Protein AF-A0A7Y2GF32-F1 (afdb_monomer)

Secondary structure (DSSP, 8-state):
-HHHHHHHHHHHHHHHHHHHHHHHHHHHHT-HHHHHHHHHHHHHHHHHHHHHHS----GGGGGGS-GGGGGHHHHHHHHHHHHHHHHHHH-

Radius of gyration: 15.84 Å; Cα contacts (8 Å, |Δi|>4): 44; chains: 1; bounding box: 34×33×43 Å

Solvent-accessible surface area (backbone atoms only — not comparable to full-atom values): 5166 Å² total; per-residue (Å²): 112,69,67,59,54,52,52,52,50,52,54,58,58,42,53,64,50,52,41,53,53,40,18,51,46,7,62,74,72,72,34,31,66,60,32,44,52,51,52,51,50,54,51,49,52,50,52,52,53,50,50,65,72,78,48,94,72,76,70,72,57,64,80,75,48,68,72,74,66,70,50,54,60,54,57,54,49,51,52,50,40,49,41,20,57,46,52,77,77,67,117

pLDDT: mean 92.84, std 5.69, range [55.38, 98.12]

Structure (mmCIF, N/CA/C/O backbone):
data_AF-A0A7Y2GF32-F1
#
_entry.id   AF-A0A7Y2GF32-F1
#
loop_
_atom_site.group_PDB
_atom_site.id
_atom_site.type_symbol
_atom_site.label_atom_id
_atom_site.label_alt_id
_atom_site.label_comp_id
_atom_site.label_asym_id
_atom_site.label_entity_id
_atom_site.label_seq_id
_atom_site.pdbx_PDB_ins_code
_atom_site.Cartn_x
_atom_site.Cartn_y
_atom_site.Cartn_z
_atom_site.occupancy
_atom_site.B_iso_or_equiv
_atom_site.auth_seq_id
_atom_site.auth_comp_id
_atom_site.auth_asym_id
_atom_site.auth_atom_id
_atom_site.pdbx_PDB_model_num
ATOM 1 N N . MET A 1 1 ? 19.165 13.184 -12.315 1.00 73.88 1 MET A N 1
ATOM 2 C CA . MET A 1 1 ? 19.531 12.899 -10.907 1.00 73.88 1 MET A CA 1
ATOM 3 C C . MET A 1 1 ? 18.646 13.631 -9.904 1.00 73.88 1 MET A C 1
ATOM 5 O O . MET A 1 1 ? 18.040 12.953 -9.088 1.00 73.88 1 MET A O 1
ATOM 9 N N . ALA A 1 2 ? 18.485 14.959 -9.989 1.00 90.75 2 ALA A N 1
ATOM 10 C CA . ALA A 1 2 ? 17.619 15.716 -9.068 1.00 90.75 2 ALA A CA 1
ATOM 11 C C . ALA A 1 2 ? 16.167 15.190 -8.992 1.00 90.75 2 ALA A C 1
ATOM 13 O O . ALA A 1 2 ? 15.613 15.075 -7.907 1.00 90.75 2 ALA A O 1
ATOM 14 N N . GLN A 1 3 ? 15.584 14.773 -10.122 1.00 93.06 3 GLN A N 1
ATOM 15 C CA . GLN A 1 3 ? 14.235 14.191 -10.168 1.00 93.06 3 GLN A CA 1
ATOM 16 C C . GLN A 1 3 ? 14.071 12.949 -9.272 1.00 93.06 3 GLN A C 1
ATOM 18 O O . GLN A 1 3 ? 13.072 12.836 -8.570 1.00 93.06 3 GLN A O 1
ATOM 23 N N . TYR A 1 4 ? 15.051 12.037 -9.244 1.00 93.50 4 TYR A N 1
ATOM 24 C CA . TYR A 1 4 ? 14.989 10.845 -8.389 1.00 93.50 4 TYR A CA 1
ATOM 25 C C . TYR A 1 4 ? 15.051 11.205 -6.904 1.00 93.50 4 TYR A C 1
ATOM 27 O O . TYR A 1 4 ? 14.332 10.615 -6.102 1.00 93.50 4 TYR A O 1
ATOM 35 N N . ALA A 1 5 ? 15.860 12.206 -6.546 1.00 93.94 5 ALA A N 1
ATOM 36 C CA . ALA A 1 5 ? 15.936 12.705 -5.178 1.00 93.94 5 ALA A CA 1
ATOM 37 C C . ALA A 1 5 ? 14.605 13.329 -4.729 1.00 93.94 5 ALA A C 1
ATOM 39 O O . ALA A 1 5 ? 14.146 13.047 -3.627 1.00 93.94 5 ALA A O 1
ATOM 40 N N . VAL A 1 6 ? 13.948 14.107 -5.597 1.00 96.44 6 VAL A N 1
ATOM 41 C CA . VAL A 1 6 ? 12.621 14.680 -5.313 1.00 96.44 6 VAL A CA 1
ATOM 42 C C . VAL A 1 6 ? 11.574 13.582 -5.119 1.00 96.44 6 VAL A C 1
ATOM 44 O O . VAL A 1 6 ? 10.814 13.637 -4.157 1.00 96.44 6 VAL A O 1
ATOM 47 N N . ILE A 1 7 ? 11.558 12.554 -5.975 1.00 94.56 7 ILE A N 1
ATOM 48 C CA . ILE A 1 7 ? 10.630 11.420 -5.831 1.00 94.56 7 ILE A CA 1
ATOM 49 C C . ILE A 1 7 ? 10.848 10.707 -4.492 1.00 94.56 7 ILE A C 1
ATOM 51 O O . ILE A 1 7 ? 9.884 10.436 -3.781 1.00 94.56 7 ILE A O 1
ATOM 55 N N . MET A 1 8 ? 12.101 10.437 -4.123 1.00 95.00 8 MET A N 1
ATOM 56 C CA . MET A 1 8 ? 12.422 9.769 -2.859 1.00 95.00 8 MET A CA 1
ATOM 57 C C . MET A 1 8 ? 12.099 10.634 -1.635 1.00 95.00 8 MET A C 1
ATOM 59 O O . MET A 1 8 ? 11.626 10.108 -0.629 1.00 95.00 8 MET A O 1
ATOM 63 N N . LEU A 1 9 ? 12.286 11.955 -1.721 1.00 95.06 9 LEU A N 1
ATOM 64 C CA . LEU A 1 9 ? 11.878 12.889 -0.671 1.00 95.06 9 LEU A CA 1
ATOM 65 C C . LEU A 1 9 ? 10.357 12.856 -0.467 1.00 95.06 9 LEU A C 1
ATOM 67 O O . LEU A 1 9 ? 9.890 12.710 0.662 1.00 95.06 9 LEU A O 1
ATOM 71 N N . LEU A 1 10 ? 9.588 12.942 -1.556 1.00 94.81 10 LEU A N 1
ATOM 72 C CA . LEU A 1 10 ? 8.126 12.867 -1.513 1.00 94.81 10 LEU A CA 1
ATOM 73 C C . LEU A 1 10 ? 7.644 11.513 -0.985 1.00 94.81 10 LEU A C 1
ATOM 75 O O . LEU A 1 10 ? 6.723 11.472 -0.172 1.00 94.81 10 LEU A O 1
ATOM 79 N N . ALA A 1 11 ? 8.291 10.417 -1.387 1.00 93.50 11 ALA A N 1
ATOM 80 C CA . ALA A 1 11 ? 8.006 9.090 -0.851 1.00 93.50 11 ALA A CA 1
ATOM 81 C C . ALA A 1 11 ? 8.237 9.038 0.668 1.00 93.50 11 ALA A C 1
ATOM 83 O O . ALA A 1 11 ? 7.383 8.530 1.392 1.00 93.50 11 ALA A O 1
ATOM 84 N N . GLY A 1 12 ? 9.336 9.622 1.159 1.00 92.81 12 GLY A N 1
ATOM 85 C CA . GLY A 1 12 ? 9.629 9.719 2.591 1.00 92.81 12 GLY A CA 1
ATOM 86 C C . GLY A 1 12 ? 8.575 10.511 3.371 1.00 92.81 12 GLY A C 1
ATOM 87 O O . GLY A 1 12 ? 8.103 10.040 4.403 1.00 92.81 12 GLY A O 1
ATOM 88 N N . VAL A 1 13 ? 8.146 11.671 2.858 1.00 94.94 13 VAL A N 1
ATOM 89 C CA . VAL A 1 13 ? 7.068 12.491 3.457 1.00 94.94 13 VAL A CA 1
ATOM 90 C C . VAL A 1 13 ? 5.703 11.793 3.382 1.00 94.94 13 VAL A C 1
ATOM 92 O O . VAL A 1 13 ? 4.857 11.978 4.257 1.00 94.94 13 VAL A O 1
ATOM 95 N N . GLY A 1 14 ? 5.488 10.946 2.375 1.00 92.38 14 GLY A N 1
ATOM 96 C CA . GLY A 1 14 ? 4.265 10.161 2.229 1.00 92.38 14 GLY A CA 1
ATOM 97 C C . GLY A 1 14 ? 4.023 9.180 3.380 1.00 92.38 14 GLY A C 1
ATOM 98 O O . GLY A 1 14 ? 2.870 8.957 3.738 1.00 92.38 14 GLY A O 1
ATOM 99 N N . ILE A 1 15 ? 5.078 8.640 4.001 1.00 92.62 15 ILE A N 1
ATOM 100 C CA . ILE A 1 15 ? 4.983 7.650 5.091 1.00 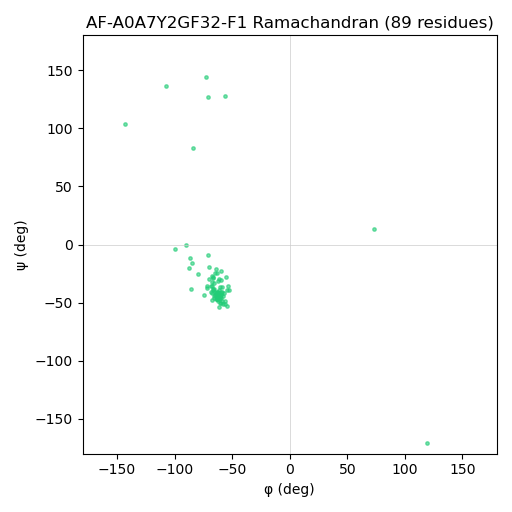92.62 15 ILE A CA 1
ATOM 101 C C . ILE A 1 15 ? 4.251 8.188 6.340 1.00 92.62 15 ILE A C 1
ATOM 103 O O . ILE A 1 15 ? 3.288 7.562 6.779 1.00 92.62 15 ILE A O 1
ATOM 107 N N . PRO A 1 16 ? 4.624 9.331 6.941 1.00 91.31 16 PRO A N 1
ATOM 108 C CA . PRO A 1 16 ? 3.861 9.878 8.064 1.00 91.31 16 PRO A CA 1
ATOM 109 C C . PRO A 1 16 ? 2.462 10.357 7.650 1.00 91.31 16 PRO A C 1
ATOM 111 O O . PRO A 1 16 ? 1.521 10.242 8.435 1.00 91.31 16 PRO A O 1
ATOM 114 N N . LEU A 1 17 ? 2.295 10.849 6.417 1.00 94.12 17 LEU A N 1
ATOM 115 C CA . LEU A 1 17 ? 0.995 11.318 5.938 1.00 94.12 17 LEU A CA 1
ATOM 116 C C . LEU A 1 17 ? -0.003 10.161 5.787 1.00 94.12 17 LEU A C 1
ATOM 118 O O . LEU A 1 17 ? -1.117 10.244 6.306 1.00 94.12 17 LEU A O 1
ATOM 122 N N . LEU A 1 18 ? 0.406 9.056 5.151 1.00 94.19 18 LEU A N 1
ATOM 123 C CA . LEU A 1 18 ? -0.436 7.865 5.005 1.00 94.19 18 LEU A CA 1
ATOM 124 C C . LEU A 1 18 ? -0.792 7.274 6.374 1.00 94.19 18 LEU A C 1
ATOM 126 O O . LEU A 1 18 ? -1.934 6.875 6.590 1.00 94.19 18 LEU A O 1
ATOM 130 N N . ALA A 1 19 ? 0.158 7.271 7.312 1.00 92.56 19 AL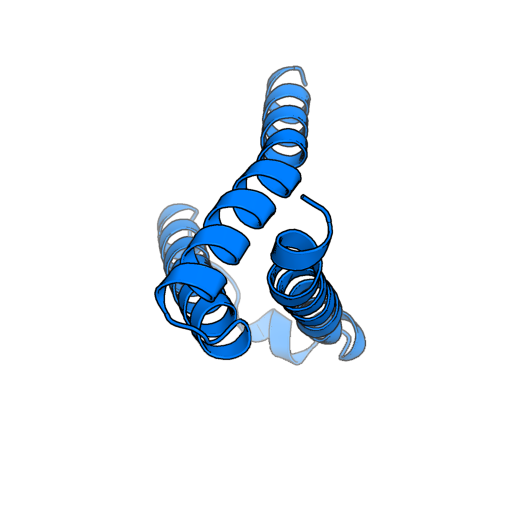A A 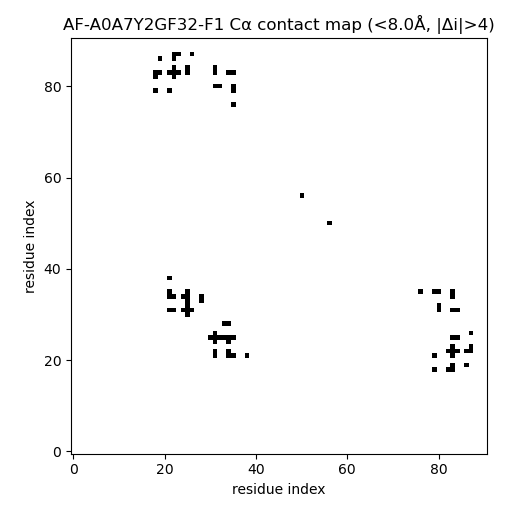N 1
ATOM 131 C CA . ALA A 1 19 ? -0.053 6.825 8.681 1.00 92.56 19 ALA A CA 1
ATOM 132 C C . ALA A 1 19 ? -1.132 7.655 9.390 1.00 92.56 19 ALA A C 1
ATOM 134 O O . ALA A 1 19 ? -2.080 7.088 9.935 1.00 92.56 19 ALA A O 1
ATOM 135 N N . ALA A 1 20 ? -1.026 8.987 9.342 1.00 93.62 20 ALA A N 1
ATOM 136 C CA . ALA A 1 20 ? -1.995 9.890 9.955 1.00 93.62 20 ALA A CA 1
ATOM 137 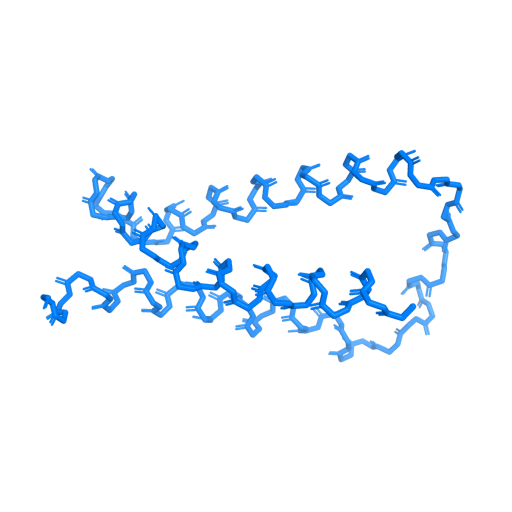C C . ALA A 1 20 ? -3.394 9.744 9.333 1.00 93.62 20 ALA A C 1
ATOM 139 O O . ALA A 1 20 ? -4.388 9.634 10.057 1.00 93.62 20 ALA A O 1
ATOM 140 N N . MET A 1 21 ? -3.475 9.682 7.999 1.00 95.19 21 MET A N 1
ATOM 141 C CA . MET A 1 21 ? -4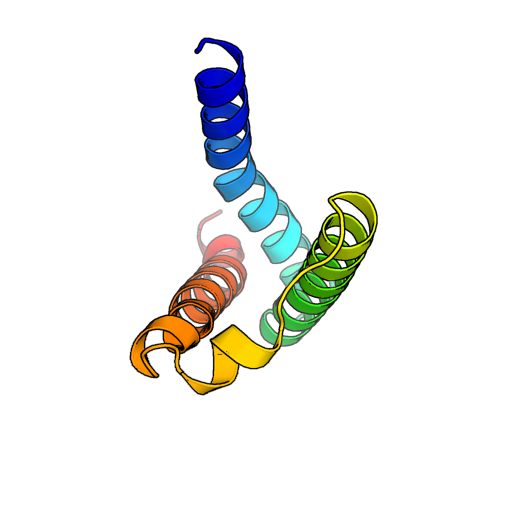.737 9.506 7.276 1.00 95.19 21 MET A CA 1
ATOM 142 C C . MET A 1 21 ? -5.399 8.163 7.604 1.00 95.19 21 MET A C 1
ATOM 144 O O . MET A 1 21 ? -6.592 8.125 7.912 1.00 95.19 21 MET A O 1
ATOM 148 N N . ASN A 1 22 ? -4.638 7.064 7.585 1.00 95.56 22 ASN A N 1
ATOM 149 C CA . ASN A 1 22 ? -5.202 5.741 7.832 1.00 95.56 22 ASN A CA 1
ATOM 150 C C . ASN A 1 22 ? -5.589 5.543 9.300 1.00 95.56 22 ASN A C 1
ATOM 152 O O . ASN A 1 22 ? -6.638 4.966 9.572 1.00 95.56 22 ASN A O 1
ATOM 156 N N . ALA A 1 23 ? -4.804 6.067 10.246 1.00 94.19 23 ALA A N 1
ATOM 157 C CA . ALA A 1 23 ? -5.165 6.083 11.663 1.00 94.19 23 ALA A CA 1
ATOM 158 C C . ALA A 1 23 ? -6.449 6.884 11.914 1.00 94.19 23 ALA A C 1
ATOM 160 O O . ALA A 1 23 ? -7.328 6.428 12.646 1.00 94.19 23 ALA A O 1
ATOM 161 N N . ALA A 1 24 ? -6.604 8.051 11.278 1.00 94.94 24 ALA A N 1
ATOM 162 C CA . ALA A 1 24 ? -7.838 8.827 11.357 1.00 94.94 24 ALA A CA 1
ATOM 163 C C . ALA A 1 24 ? -9.042 8.048 10.803 1.00 94.94 24 ALA A C 1
ATOM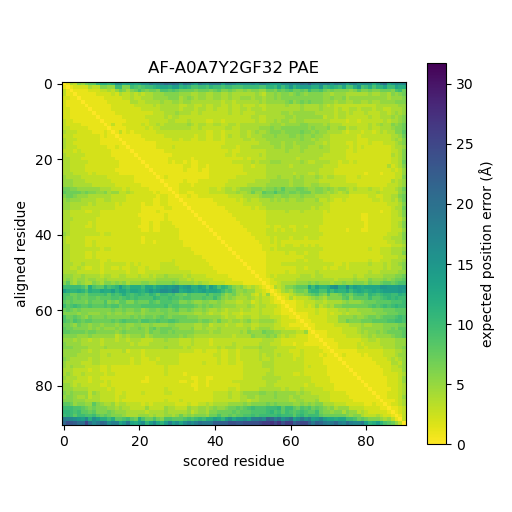 165 O O . ALA A 1 24 ? -10.080 7.997 11.465 1.00 94.94 24 ALA A O 1
ATOM 166 N N . LEU A 1 25 ? -8.888 7.378 9.656 1.00 94.81 25 LEU A N 1
ATOM 167 C CA . LEU A 1 25 ? -9.923 6.508 9.091 1.00 94.81 25 LEU A CA 1
ATOM 168 C C . LEU A 1 25 ? -10.249 5.325 10.017 1.00 94.81 25 LEU A C 1
ATOM 170 O O . LEU A 1 25 ? -11.418 5.038 10.262 1.00 94.81 25 LEU A O 1
ATOM 174 N N . GLY A 1 26 ? -9.228 4.678 10.582 1.00 95.12 26 GLY A N 1
ATOM 175 C CA . GLY A 1 26 ? -9.374 3.587 11.545 1.00 95.12 26 GLY A CA 1
ATOM 176 C C . GLY A 1 26 ? -10.144 4.007 12.793 1.00 95.12 26 GLY A C 1
ATOM 177 O O . GLY A 1 26 ? -11.017 3.264 13.238 1.00 95.12 26 GLY A O 1
ATOM 178 N N . ARG A 1 27 ? -9.894 5.218 13.311 1.00 93.75 27 ARG A N 1
ATOM 179 C CA . ARG A 1 27 ? -10.686 5.805 14.406 1.00 93.75 27 ARG A CA 1
ATOM 180 C C . ARG A 1 27 ? -12.121 6.093 13.989 1.00 93.75 27 ARG A C 1
ATOM 182 O O . ARG A 1 27 ? -13.032 5.782 14.743 1.00 93.75 27 ARG A O 1
ATOM 189 N N . HIS A 1 28 ? -12.318 6.673 12.807 1.00 95.06 28 HIS A N 1
ATOM 190 C CA . HIS A 1 28 ? -13.644 7.043 12.318 1.00 95.06 28 HIS A CA 1
ATOM 191 C C . HIS A 1 28 ? -14.554 5.823 12.1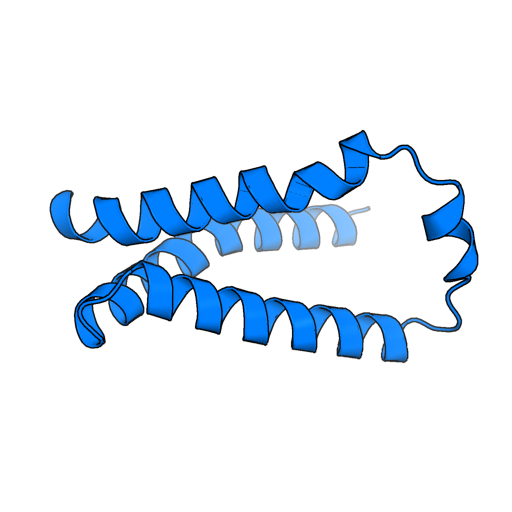18 1.00 95.06 28 HIS A C 1
ATOM 193 O O . HIS A 1 28 ? -15.725 5.861 12.480 1.00 95.06 28 HIS A O 1
ATOM 199 N N . VAL A 1 29 ? -14.005 4.731 11.583 1.00 94.50 29 VAL A N 1
ATOM 200 C CA . VAL A 1 29 ? -14.733 3.473 11.340 1.00 94.50 29 VAL A CA 1
ATOM 201 C C . VAL A 1 29 ? -14.764 2.573 12.588 1.00 94.50 29 VAL A C 1
ATOM 203 O O . VAL A 1 29 ? -15.547 1.630 12.654 1.00 94.50 29 VAL A O 1
ATOM 206 N N . GLY A 1 30 ? -13.911 2.833 13.584 1.00 94.00 30 GLY A N 1
ATOM 207 C CA . GLY A 1 30 ? -13.759 1.994 14.778 1.00 94.00 30 GLY A CA 1
ATOM 208 C C . GLY A 1 30 ? -13.041 0.662 14.524 1.00 94.00 30 GLY A C 1
ATOM 209 O O . GLY A 1 30 ? -13.078 -0.228 15.369 1.00 94.00 30 GLY A O 1
ATOM 210 N N . SER A 1 31 ? -12.391 0.498 13.366 1.00 94.38 31 SER A N 1
ATOM 211 C CA . SER A 1 31 ? -11.688 -0.733 12.988 1.00 94.38 31 SER A CA 1
ATOM 212 C C . SER A 1 31 ? -10.402 -0.433 12.207 1.00 94.38 31 SER A C 1
ATOM 214 O O . SER A 1 31 ? -10.448 -0.146 11.005 1.00 94.38 31 SER A O 1
ATOM 216 N N . PRO A 1 32 ? -9.226 -0.546 12.855 1.00 92.19 32 PRO A N 1
ATOM 217 C CA . PRO A 1 32 ? -7.926 -0.380 12.202 1.00 92.19 32 PRO A CA 1
ATOM 218 C C . PRO A 1 32 ? -7.691 -1.365 11.053 1.00 92.19 32 PRO A C 1
ATOM 220 O O . PRO A 1 32 ? -7.123 -0.999 10.025 1.00 92.19 32 PRO A O 1
ATOM 223 N N . ALA A 1 33 ? -8.165 -2.606 11.202 1.00 95.19 33 ALA A N 1
ATOM 224 C CA . ALA A 1 33 ? -8.034 -3.633 10.174 1.00 95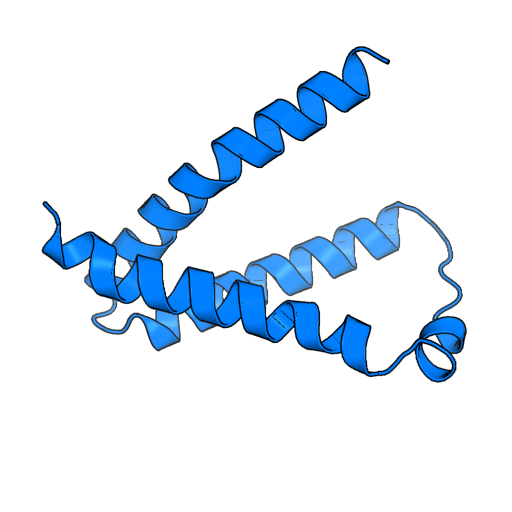.19 33 ALA A CA 1
ATOM 225 C C . ALA A 1 33 ? -8.865 -3.303 8.924 1.00 95.19 33 ALA A C 1
ATOM 227 O O . ALA A 1 33 ? -8.367 -3.444 7.807 1.00 95.19 33 ALA A O 1
ATOM 228 N N . ALA A 1 34 ? -10.096 -2.805 9.100 1.00 96.19 34 ALA A N 1
ATOM 229 C CA . ALA A 1 34 ? -10.932 -2.382 7.978 1.00 96.19 34 ALA A CA 1
ATOM 230 C C . ALA A 1 34 ? -10.320 -1.180 7.239 1.00 96.19 34 ALA A C 1
ATOM 232 O O . ALA A 1 34 ? -10.253 -1.189 6.011 1.00 96.19 34 ALA A O 1
ATOM 233 N N . ALA A 1 35 ? -9.803 -0.186 7.969 1.00 96.38 35 ALA A N 1
ATOM 234 C CA . ALA A 1 35 ? -9.112 0.955 7.366 1.00 96.38 35 ALA A CA 1
ATOM 235 C C . ALA A 1 35 ? -7.872 0.521 6.565 1.00 96.38 35 ALA A C 1
ATOM 237 O O . ALA A 1 35 ? -7.715 0.913 5.411 1.00 96.38 35 ALA A O 1
ATOM 238 N N . ALA A 1 36 ? -7.035 -0.359 7.128 1.00 96.06 36 ALA A N 1
ATOM 239 C CA . ALA A 1 36 ? -5.887 -0.920 6.417 1.00 96.06 36 ALA A CA 1
ATOM 240 C C . ALA A 1 36 ? -6.294 -1.682 5.141 1.00 96.06 36 ALA A C 1
ATOM 242 O O . ALA A 1 36 ? -5.647 -1.520 4.108 1.00 96.06 36 ALA A O 1
ATOM 243 N N . ALA A 1 37 ? -7.379 -2.464 5.170 1.00 96.94 37 ALA A N 1
ATOM 244 C CA . ALA A 1 37 ? -7.881 -3.161 3.984 1.00 96.94 37 ALA A CA 1
ATOM 245 C C . ALA A 1 37 ? -8.309 -2.188 2.868 1.00 96.94 37 ALA A C 1
ATOM 247 O O . ALA A 1 37 ? -7.985 -2.408 1.697 1.00 96.94 37 ALA A O 1
ATOM 248 N N . VAL A 1 38 ? -8.981 -1.086 3.220 1.00 97.25 38 VAL A N 1
ATOM 249 C CA . VAL A 1 38 ? -9.334 -0.019 2.267 1.00 97.25 38 VAL A CA 1
ATOM 250 C C . VAL A 1 38 ? -8.075 0.639 1.700 1.00 97.25 38 VAL A C 1
ATOM 252 O O . VAL A 1 38 ? -7.962 0.771 0.481 1.00 97.25 38 VAL A O 1
ATOM 255 N N . LEU A 1 39 ? -7.099 0.979 2.548 1.00 96.19 39 LEU A N 1
ATOM 256 C CA . LEU A 1 39 ? -5.816 1.534 2.109 1.00 96.19 39 LEU A CA 1
ATOM 257 C C . LEU A 1 39 ? -5.119 0.613 1.104 1.00 96.19 39 LEU A C 1
ATOM 259 O O . LEU A 1 39 ? -4.707 1.076 0.039 1.00 96.19 39 LEU A O 1
ATOM 263 N N . PHE A 1 40 ? -5.023 -0.686 1.397 1.00 96.62 40 PHE A N 1
ATOM 264 C CA . PHE A 1 40 ? -4.401 -1.648 0.483 1.00 96.62 40 PHE A CA 1
ATOM 265 C C . PHE A 1 40 ? -5.176 -1.818 -0.819 1.00 96.62 40 PHE A C 1
ATOM 267 O O . PHE A 1 40 ? -4.561 -1.993 -1.868 1.00 96.62 40 PHE A O 1
ATOM 274 N N . SER A 1 41 ? -6.502 -1.706 -0.779 1.00 97.81 41 SER A N 1
ATOM 275 C CA . SER A 1 41 ? -7.334 -1.752 -1.982 1.00 97.81 41 SER A CA 1
ATOM 276 C C . SER A 1 41 ? -7.060 -0.550 -2.892 1.00 97.81 41 SER A C 1
ATOM 278 O O . SER A 1 41 ? -6.824 -0.721 -4.088 1.00 97.81 41 SER A O 1
ATOM 280 N N . VAL A 1 42 ? -7.001 0.662 -2.328 1.00 97.62 42 VAL A N 1
ATOM 281 C CA . VAL A 1 42 ? -6.658 1.887 -3.073 1.00 97.62 42 VAL A CA 1
ATOM 282 C C . VAL A 1 42 ? -5.226 1.820 -3.614 1.00 97.62 42 VAL A C 1
ATOM 284 O O . VAL A 1 42 ? -4.990 2.157 -4.778 1.00 97.62 42 VAL A O 1
ATOM 287 N N . ALA A 1 43 ? -4.275 1.340 -2.810 1.00 96.50 43 ALA A N 1
ATOM 288 C CA . ALA A 1 43 ? -2.890 1.152 -3.233 1.00 96.50 43 ALA A CA 1
ATOM 289 C C . ALA A 1 43 ? -2.785 0.154 -4.398 1.00 96.50 43 ALA A C 1
ATOM 291 O O . ALA A 1 43 ? -2.119 0.444 -5.390 1.00 96.50 43 ALA A O 1
ATOM 292 N N . LEU A 1 44 ? -3.492 -0.979 -4.321 1.00 97.25 44 LEU A N 1
ATOM 293 C CA . LEU A 1 44 ? -3.516 -1.992 -5.375 1.00 97.25 44 LEU A CA 1
ATOM 294 C C . LEU A 1 44 ? -4.056 -1.420 -6.689 1.00 97.25 44 LEU A C 1
ATOM 296 O O . LEU A 1 44 ? -3.403 -1.561 -7.722 1.00 97.25 44 LEU A O 1
ATOM 300 N N . VAL A 1 45 ? -5.209 -0.742 -6.652 1.00 98.12 45 VAL A N 1
ATOM 301 C CA . VAL A 1 45 ? -5.793 -0.092 -7.838 1.00 98.12 45 VAL A CA 1
ATOM 302 C C . VAL A 1 45 ? -4.813 0.919 -8.432 1.00 98.12 45 VAL A C 1
ATOM 304 O O . VAL A 1 45 ? -4.592 0.921 -9.641 1.00 98.12 45 VAL A O 1
ATOM 307 N N . THR A 1 46 ? -4.165 1.726 -7.593 1.00 97.38 46 THR A N 1
ATOM 308 C CA . THR A 1 46 ? -3.169 2.709 -8.039 1.00 97.38 46 THR A CA 1
ATOM 309 C C . THR A 1 46 ? -1.971 2.037 -8.717 1.00 97.38 46 THR A C 1
ATOM 311 O O . THR A 1 46 ? -1.585 2.441 -9.813 1.00 97.38 46 THR A O 1
ATOM 314 N N . CYS A 1 47 ? -1.410 0.976 -8.125 1.00 96.12 47 CYS A N 1
ATOM 315 C CA . CYS A 1 47 ? -0.315 0.199 -8.716 1.00 96.12 47 CYS A CA 1
ATOM 316 C C . CYS A 1 47 ? -0.701 -0.426 -10.064 1.00 96.12 47 CYS A C 1
ATOM 318 O O . CYS A 1 47 ? 0.095 -0.383 -11.002 1.00 96.12 47 CYS A O 1
ATOM 320 N N . LEU A 1 48 ? -1.911 -0.983 -10.175 1.00 95.62 48 LEU A N 1
ATOM 321 C CA . LEU A 1 48 ? -2.417 -1.552 -11.424 1.00 95.62 48 LEU A CA 1
ATOM 322 C C . LEU A 1 48 ? -2.572 -0.476 -12.503 1.00 95.62 48 LEU A C 1
ATOM 324 O O . LEU A 1 48 ? -2.086 -0.666 -13.614 1.00 95.62 48 LEU A O 1
ATOM 328 N N . LEU A 1 49 ? -3.175 0.671 -12.175 1.00 96.94 49 LEU A N 1
ATOM 329 C CA . LEU A 1 49 ? -3.315 1.791 -13.108 1.00 96.94 49 LEU A CA 1
ATOM 330 C C . LEU A 1 49 ? -1.954 2.289 -13.599 1.00 96.94 49 LEU A C 1
ATOM 332 O O . LEU A 1 49 ? -1.749 2.415 -14.802 1.00 96.94 49 LEU A O 1
ATOM 336 N N . VAL A 1 50 ? -1.000 2.518 -12.693 1.00 95.62 50 VAL A N 1
ATOM 337 C CA . VAL A 1 50 ? 0.353 2.948 -13.077 1.00 95.62 50 VAL A CA 1
ATOM 338 C C . VAL A 1 50 ? 1.034 1.892 -13.949 1.00 95.62 50 VAL A C 1
ATOM 340 O O . VAL A 1 50 ? 1.607 2.252 -14.972 1.00 95.62 50 VAL A O 1
ATOM 343 N N . SER A 1 51 ? 0.919 0.602 -13.613 1.00 94.06 51 SER A N 1
ATOM 344 C CA . SER A 1 51 ? 1.465 -0.492 -14.428 1.00 94.06 51 SER A CA 1
ATOM 345 C C . SER A 1 51 ? 0.858 -0.536 -15.835 1.00 94.06 51 SER A C 1
ATOM 347 O O . SER A 1 51 ? 1.569 -0.806 -16.798 1.00 94.06 51 SER A O 1
ATOM 349 N N . LEU A 1 52 ? -0.429 -0.224 -15.991 1.00 93.62 52 LEU A N 1
ATOM 350 C CA . LEU A 1 52 ? -1.050 -0.126 -17.314 1.00 93.62 52 LEU A CA 1
ATOM 351 C C . LEU A 1 52 ? -0.520 1.076 -18.113 1.00 93.62 52 LEU A C 1
ATOM 353 O O . LEU A 1 52 ? -0.355 0.978 -19.327 1.00 93.62 52 LEU A O 1
ATOM 357 N N . LEU A 1 53 ? -0.229 2.194 -17.443 1.00 96.00 53 LEU A N 1
ATOM 358 C CA . LEU A 1 53 ? 0.230 3.432 -18.080 1.00 96.00 53 LEU A CA 1
ATOM 359 C C . LEU A 1 53 ? 1.725 3.427 -18.439 1.00 96.00 53 LEU A C 1
ATOM 361 O O . LEU A 1 53 ? 2.125 4.145 -19.354 1.00 96.00 53 LEU A O 1
ATOM 365 N N . THR A 1 54 ? 2.561 2.646 -17.749 1.00 93.12 54 THR A N 1
ATOM 366 C CA . THR A 1 54 ? 4.023 2.638 -17.958 1.00 93.12 54 THR A CA 1
ATOM 367 C C . THR A 1 54 ? 4.516 1.627 -19.000 1.00 93.12 54 THR A C 1
ATOM 369 O O . THR A 1 54 ? 5.713 1.598 -19.286 1.00 93.12 54 THR A O 1
ATOM 372 N N . GLY A 1 55 ? 3.622 0.841 -19.615 1.00 85.12 55 GLY A N 1
ATOM 373 C CA . GLY A 1 55 ? 3.921 0.012 -20.790 1.00 85.12 55 GLY A CA 1
ATOM 374 C C . GLY A 1 55 ? 3.729 -1.499 -20.593 1.00 85.12 55 GLY A C 1
ATOM 375 O O . GLY A 1 55 ? 3.169 -1.944 -19.591 1.00 85.12 55 GLY A O 1
ATOM 376 N N . PRO A 1 56 ? 4.154 -2.330 -21.563 1.00 85.50 56 PRO A N 1
ATOM 377 C CA . PRO A 1 56 ? 3.984 -3.778 -21.490 1.00 85.50 56 PRO A CA 1
ATOM 378 C C . PRO A 1 56 ? 4.912 -4.399 -20.436 1.00 85.50 56 PRO A C 1
ATOM 380 O O . PRO A 1 56 ? 6.130 -4.229 -20.471 1.00 85.50 56 PRO A O 1
ATOM 383 N N . HIS A 1 57 ? 4.332 -5.172 -19.519 1.00 88.62 57 HIS A N 1
ATOM 384 C CA . HIS A 1 57 ? 5.052 -5.881 -18.461 1.00 88.62 57 HIS A CA 1
ATOM 385 C C . HIS A 1 57 ? 5.089 -7.387 -18.758 1.00 88.62 57 HIS A C 1
ATOM 387 O O . HIS A 1 57 ? 4.077 -7.985 -19.123 1.00 88.62 57 HIS A O 1
ATOM 393 N N . ASN A 1 58 ? 6.245 -8.033 -18.571 1.00 90.12 58 ASN A N 1
ATOM 394 C CA . ASN A 1 58 ? 6.352 -9.490 -18.689 1.00 90.12 58 ASN A CA 1
ATOM 395 C C . ASN A 1 58 ? 5.951 -10.172 -17.370 1.00 90.12 58 ASN A C 1
ATOM 397 O O . ASN A 1 58 ? 6.805 -10.538 -16.557 1.00 90.12 58 ASN A O 1
ATOM 401 N N . TRP A 1 59 ? 4.645 -10.354 -17.180 1.00 89.94 59 TRP A N 1
ATOM 402 C CA . TRP A 1 59 ? 4.062 -10.966 -15.982 1.00 89.94 59 TRP A CA 1
ATOM 403 C C . TRP A 1 59 ? 4.537 -12.405 -15.719 1.00 89.94 59 TRP A C 1
ATOM 405 O O . TRP A 1 59 ? 4.551 -12.845 -14.572 1.00 89.94 59 TRP A O 1
ATOM 415 N N . ALA A 1 60 ? 5.006 -13.132 -16.739 1.00 92.50 60 ALA A N 1
ATOM 416 C CA . ALA A 1 60 ? 5.507 -14.495 -16.559 1.00 92.50 60 ALA A CA 1
ATOM 417 C C . ALA A 1 60 ? 6.752 -14.558 -15.652 1.00 92.50 60 ALA A C 1
ATOM 419 O O . ALA A 1 60 ? 6.988 -15.574 -15.001 1.00 92.50 60 ALA A O 1
ATOM 420 N N . ARG A 1 61 ? 7.523 -13.464 -15.534 1.00 92.06 61 ARG A N 1
ATOM 421 C CA . ARG A 1 61 ? 8.712 -13.405 -14.662 1.00 92.06 61 ARG A CA 1
ATOM 422 C C . ARG A 1 61 ? 8.394 -13.547 -13.173 1.00 92.06 61 ARG A C 1
ATOM 424 O O . ARG A 1 61 ? 9.274 -13.949 -12.413 1.00 92.06 61 ARG A O 1
ATOM 431 N N . PHE A 1 62 ? 7.159 -13.276 -12.749 1.00 90.62 62 PHE A N 1
ATOM 432 C CA . PHE A 1 62 ? 6.755 -13.503 -11.361 1.00 90.62 62 PHE A CA 1
ATOM 433 C C . PHE A 1 62 ? 6.743 -14.995 -10.997 1.00 90.62 62 PHE A C 1
ATOM 435 O O . PHE A 1 62 ? 7.022 -15.332 -9.851 1.00 90.62 62 PHE A O 1
ATOM 442 N N . ALA A 1 63 ? 6.524 -15.902 -11.958 1.00 91.69 63 ALA A N 1
ATOM 443 C CA . ALA A 1 63 ? 6.548 -17.345 -11.700 1.00 91.69 63 ALA A CA 1
ATOM 444 C C . ALA A 1 63 ? 7.950 -17.869 -11.336 1.00 91.69 63 ALA A C 1
ATOM 446 O O . ALA A 1 63 ? 8.077 -18.857 -10.617 1.00 91.69 63 ALA A O 1
ATOM 447 N N . THR A 1 64 ? 9.002 -17.198 -11.814 1.00 94.94 64 THR A N 1
ATOM 448 C CA . THR A 1 64 ? 10.404 -17.562 -11.557 1.00 94.94 64 THR A CA 1
ATOM 449 C C . THR A 1 64 ? 11.051 -16.733 -10.447 1.00 94.94 64 THR A C 1
ATOM 451 O O . THR A 1 64 ? 12.215 -16.953 -10.120 1.00 94.94 64 THR A O 1
ATOM 454 N N . ALA A 1 65 ? 10.344 -15.748 -9.889 1.00 94.06 65 ALA A N 1
ATOM 455 C CA . ALA A 1 65 ? 10.897 -14.869 -8.866 1.00 94.06 65 ALA A CA 1
ATOM 456 C C . ALA A 1 65 ? 11.045 -15.600 -7.511 1.00 94.06 65 ALA A C 1
ATOM 458 O O . ALA A 1 65 ? 10.190 -16.419 -7.154 1.00 94.06 65 ALA A O 1
ATOM 459 N N . PRO A 1 66 ? 12.094 -15.305 -6.717 1.00 94.56 66 PRO A N 1
ATOM 460 C CA . PRO A 1 66 ? 12.264 -15.888 -5.389 1.00 94.56 66 PRO A CA 1
ATOM 461 C C . PRO A 1 66 ? 11.054 -15.629 -4.479 1.00 94.56 66 PRO A C 1
ATOM 463 O O . PRO A 1 66 ? 10.628 -14.488 -4.291 1.00 94.56 66 PRO A O 1
ATOM 466 N N . ARG A 1 67 ? 10.505 -16.698 -3.884 1.00 90.50 67 ARG A N 1
ATOM 467 C CA . ARG A 1 67 ? 9.243 -16.651 -3.116 1.00 90.50 67 ARG A CA 1
ATOM 468 C C . ARG A 1 67 ? 9.290 -15.699 -1.917 1.00 90.50 67 ARG A C 1
ATOM 470 O O . ARG A 1 67 ? 8.279 -15.099 -1.570 1.00 90.50 67 ARG A O 1
ATOM 477 N N . ASN A 1 68 ? 10.461 -15.526 -1.308 1.00 93.81 68 ASN A N 1
ATOM 478 C CA . ASN A 1 68 ? 10.666 -14.625 -0.175 1.00 93.81 68 ASN A CA 1
ATOM 479 C C . ASN A 1 68 ? 10.454 -13.146 -0.536 1.00 93.81 68 ASN A C 1
ATOM 481 O O . ASN A 1 68 ? 10.112 -12.364 0.345 1.00 93.81 68 ASN A O 1
ATOM 485 N N . LEU A 1 69 ? 10.601 -12.749 -1.805 1.00 93.56 69 LEU A N 1
ATOM 486 C CA . LEU A 1 69 ? 10.376 -11.358 -2.217 1.00 93.56 69 LEU A CA 1
ATOM 487 C C . LEU A 1 69 ? 8.891 -10.974 -2.166 1.00 93.56 69 LEU A C 1
ATOM 489 O O . LEU A 1 69 ? 8.560 -9.831 -1.866 1.00 93.56 69 LEU A O 1
ATOM 493 N N . PHE A 1 70 ? 7.987 -11.935 -2.371 1.00 92.38 70 PHE A N 1
ATOM 494 C CA . PHE A 1 70 ? 6.542 -11.706 -2.261 1.00 92.38 70 PHE A CA 1
ATOM 495 C C . PHE A 1 70 ? 6.092 -11.464 -0.814 1.00 92.38 70 PHE A C 1
ATOM 497 O O . PHE A 1 70 ? 5.043 -10.865 -0.586 1.00 92.38 70 PHE A O 1
ATOM 504 N N . ALA A 1 71 ? 6.906 -11.859 0.171 1.00 94.06 71 ALA A N 1
ATOM 505 C CA . ALA A 1 71 ? 6.642 -11.587 1.580 1.00 94.06 71 ALA A CA 1
ATOM 506 C C . ALA A 1 71 ? 6.825 -10.103 1.954 1.00 94.06 71 ALA A C 1
ATOM 508 O O . ALA A 1 71 ? 6.419 -9.708 3.044 1.00 94.06 71 ALA A O 1
ATOM 509 N N . ALA A 1 72 ? 7.369 -9.255 1.067 1.00 93.88 72 ALA A N 1
ATOM 510 C CA . ALA A 1 72 ? 7.492 -7.811 1.296 1.00 93.88 72 ALA A CA 1
ATOM 511 C C . ALA A 1 72 ? 6.147 -7.149 1.666 1.00 93.88 72 ALA A C 1
ATOM 513 O O . ALA A 1 72 ? 6.099 -6.273 2.530 1.00 93.88 72 ALA A O 1
ATOM 514 N N . GLY A 1 73 ? 5.044 -7.626 1.076 1.00 92.94 73 GLY A N 1
ATOM 515 C CA . GLY A 1 73 ? 3.693 -7.163 1.400 1.00 92.94 73 GLY A CA 1
ATOM 516 C C . GLY A 1 73 ? 3.286 -7.410 2.859 1.00 92.94 73 GLY A C 1
ATOM 517 O O . GLY A 1 73 ? 2.539 -6.620 3.430 1.00 92.94 73 GLY A O 1
ATOM 518 N N . LEU A 1 74 ? 3.820 -8.454 3.503 1.00 95.31 74 LEU A N 1
ATOM 519 C CA . LEU A 1 74 ? 3.540 -8.739 4.914 1.00 95.31 74 LEU A CA 1
ATOM 520 C C . LEU A 1 74 ? 4.159 -7.682 5.829 1.00 95.31 74 LEU A C 1
ATOM 522 O O . LEU A 1 74 ? 3.510 -7.239 6.773 1.00 95.31 74 LEU A O 1
ATOM 526 N N . PHE A 1 75 ? 5.381 -7.236 5.531 1.00 95.19 75 PHE A N 1
ATOM 527 C CA . PHE A 1 75 ? 6.050 -6.203 6.323 1.00 95.19 75 PHE A CA 1
ATOM 528 C C . PHE A 1 75 ? 5.316 -4.865 6.243 1.00 95.19 75 PHE A C 1
ATOM 530 O O . PHE A 1 75 ? 5.139 -4.204 7.266 1.00 95.19 75 PHE A O 1
ATOM 537 N N . VAL A 1 76 ? 4.834 -4.481 5.055 1.00 95.00 76 VAL A N 1
ATOM 538 C CA . VAL A 1 76 ? 4.066 -3.236 4.917 1.00 95.00 76 VAL A CA 1
ATOM 539 C C . VAL A 1 76 ? 2.675 -3.356 5.551 1.00 95.00 76 VAL A C 1
ATOM 541 O O . VAL A 1 76 ? 2.212 -2.403 6.172 1.00 95.00 76 VAL A O 1
ATOM 544 N N . ALA A 1 77 ? 2.026 -4.524 5.473 1.00 95.19 77 ALA A N 1
ATOM 545 C CA . ALA A 1 77 ? 0.753 -4.777 6.149 1.00 95.19 77 ALA A CA 1
ATOM 546 C C . ALA A 1 77 ? 0.890 -4.696 7.669 1.00 95.19 77 ALA A C 1
ATOM 548 O O . ALA A 1 77 ? 0.107 -4.000 8.314 1.00 95.19 77 ALA A O 1
ATOM 549 N N . PHE A 1 78 ? 1.917 -5.340 8.224 1.00 95.81 78 PHE A N 1
ATOM 550 C CA . PHE A 1 78 ? 2.259 -5.234 9.637 1.00 95.81 78 PHE A CA 1
ATOM 551 C C . PHE A 1 78 ? 2.484 -3.773 10.041 1.00 95.81 78 PHE A C 1
ATOM 553 O O . PHE A 1 78 ? 1.830 -3.295 10.962 1.00 95.81 78 PHE A O 1
ATOM 560 N N . TYR A 1 79 ? 3.318 -3.039 9.297 1.00 95.00 79 TYR A N 1
ATOM 561 C CA . TYR A 1 79 ? 3.570 -1.618 9.542 1.00 95.00 79 TYR A CA 1
ATOM 562 C C . TYR A 1 79 ? 2.278 -0.783 9.570 1.00 95.00 79 TYR A C 1
ATOM 564 O O . TYR A 1 79 ? 2.022 -0.078 10.548 1.00 95.00 79 TYR A O 1
ATOM 572 N N . VAL A 1 80 ? 1.440 -0.882 8.530 1.00 94.75 80 VAL A N 1
ATOM 573 C CA . VAL A 1 80 ? 0.201 -0.095 8.429 1.00 94.75 80 VAL A CA 1
ATOM 574 C C . VAL A 1 80 ? -0.765 -0.457 9.555 1.00 94.75 80 VAL A C 1
ATOM 576 O O . VAL A 1 80 ? -1.313 0.446 10.187 1.00 94.75 80 VAL A O 1
ATOM 579 N N . LEU A 1 81 ? -0.961 -1.745 9.847 1.00 94.44 81 LEU A N 1
ATOM 580 C CA . LEU A 1 81 ? -1.835 -2.192 10.936 1.00 94.44 81 LEU A CA 1
ATOM 581 C C . LEU A 1 81 ? -1.343 -1.687 12.295 1.00 94.44 81 LEU A C 1
ATOM 583 O O . LEU A 1 81 ? -2.137 -1.123 13.050 1.00 94.44 81 LEU A O 1
ATOM 587 N N . SER A 1 82 ? -0.046 -1.824 12.581 1.00 93.69 82 SER A N 1
ATOM 588 C CA . SER A 1 82 ? 0.563 -1.337 13.819 1.00 93.69 82 SER A CA 1
ATOM 589 C C . SER A 1 82 ? 0.362 0.162 13.984 1.00 93.69 82 SER A C 1
ATOM 591 O O . SER A 1 82 ? -0.152 0.595 15.011 1.00 93.69 82 SER A O 1
ATOM 593 N N . VAL A 1 83 ? 0.699 0.970 12.978 1.00 93.06 83 VAL A N 1
ATOM 594 C CA . VAL A 1 83 ? 0.566 2.427 13.094 1.00 93.06 83 VAL A CA 1
ATOM 595 C C . VAL A 1 83 ? -0.900 2.850 13.191 1.00 93.06 83 VAL A C 1
ATOM 597 O O . VAL A 1 83 ? -1.230 3.704 14.005 1.00 93.06 83 VAL A O 1
ATOM 600 N N . THR A 1 84 ? -1.800 2.216 12.442 1.00 91.81 84 THR A N 1
ATOM 601 C CA . THR A 1 84 ? -3.238 2.537 12.480 1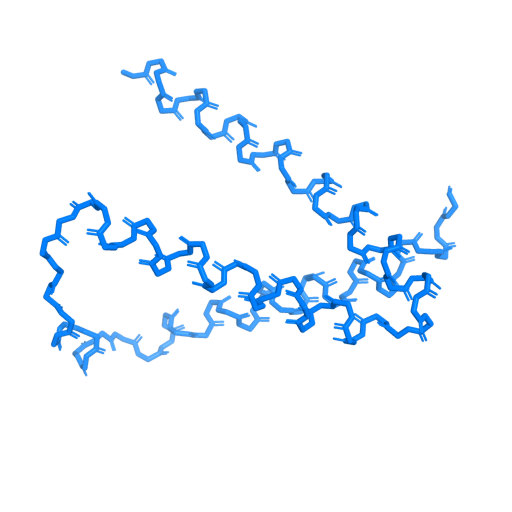.00 91.81 84 THR A CA 1
ATOM 602 C C . THR A 1 84 ? -3.862 2.208 13.836 1.00 91.81 84 THR A C 1
ATOM 604 O O . THR A 1 84 ? -4.711 2.953 14.320 1.00 91.81 84 THR A O 1
ATOM 607 N N . TYR A 1 85 ? -3.441 1.105 14.457 1.00 91.44 85 TYR A N 1
ATOM 608 C CA . TYR A 1 85 ? -3.906 0.704 15.783 1.00 91.44 85 TYR A CA 1
ATOM 609 C C . TYR A 1 85 ? -3.300 1.571 16.891 1.00 91.44 85 TYR A C 1
ATOM 611 O O . TYR A 1 85 ? -3.995 1.985 17.817 1.00 91.44 85 TYR A O 1
ATOM 619 N N . ILE A 1 86 ? -2.002 1.855 16.803 1.00 91.69 86 ILE A N 1
ATOM 620 C CA . ILE A 1 86 ? -1.252 2.482 17.889 1.00 91.69 86 ILE A CA 1
ATOM 621 C C . ILE A 1 86 ? -1.354 4.014 17.850 1.00 91.69 86 ILE A C 1
ATOM 623 O O . ILE A 1 86 ? -1.499 4.621 18.904 1.00 91.69 86 ILE A O 1
ATOM 627 N N . ALA A 1 87 ? -1.336 4.659 16.678 1.00 87.06 87 ALA A N 1
ATOM 628 C CA . ALA A 1 87 ? -1.345 6.126 16.573 1.00 87.06 87 ALA A CA 1
ATOM 629 C C . ALA A 1 87 ? -2.484 6.824 17.352 1.00 87.06 87 ALA A C 1
ATOM 631 O O . ALA A 1 87 ? -2.208 7.834 17.994 1.00 87.06 87 ALA A O 1
ATOM 632 N N . PRO A 1 88 ? -3.729 6.299 17.398 1.00 81.50 88 PRO A N 1
ATOM 633 C CA . PRO A 1 88 ? -4.795 6.830 18.255 1.00 81.50 88 PRO A CA 1
ATOM 634 C C . PRO A 1 88 ? -4.456 6.926 19.746 1.00 81.50 88 PRO A C 1
ATOM 636 O O . PRO A 1 88 ? -5.040 7.754 20.437 1.00 81.50 88 PRO A O 1
ATOM 639 N N . HIS A 1 89 ? -3.556 6.070 20.234 1.00 83.50 89 HIS A N 1
ATOM 640 C CA . HIS A 1 89 ? -3.180 5.976 21.643 1.00 83.50 89 HIS A CA 1
ATOM 641 C C . HIS A 1 89 ? -2.050 6.936 22.022 1.00 83.50 89 HIS A C 1
ATOM 643 O O . HIS A 1 89 ? -1.874 7.210 23.206 1.00 83.50 89 HIS A O 1
ATOM 649 N N . PHE A 1 90 ? -1.274 7.423 21.048 1.00 74.44 90 PHE A N 1
ATOM 650 C CA . PHE A 1 90 ? -0.105 8.257 21.325 1.00 74.44 90 PHE A CA 1
ATOM 651 C C . PHE A 1 90 ? -0.390 9.753 21.452 1.00 74.44 90 PHE A C 1
ATOM 653 O O . PHE A 1 90 ? 0.486 10.431 21.971 1.00 74.44 90 PHE A O 1
ATOM 660 N N . GLY A 1 91 ? -1.590 10.227 21.082 1.00 55.38 91 GLY A N 1
ATOM 661 C CA . GLY A 1 91 ? -2.001 11.625 21.282 1.00 55.38 91 GLY A CA 1
ATOM 662 C C . GLY A 1 91 ? -1.148 12.619 20.512 1.00 55.38 91 GLY A C 1
ATOM 663 O O . GLY A 1 91 ? -0.138 13.084 21.076 1.00 55.38 91 GLY A O 1
#

Sequence (91 aa):
MAQYAVIMLLAGVGIPLLAAMNAALGRHVGSPAAAAAVLFSVALVTCLLVSLLTGPHNWARFATAPRNLFAAGLFVAFYVLSVTYIAPHFG

Mean predicted aligned error: 3.95 Å

Foldseek 3Di:
DVVVVVVVVVVVVVVVVLLVVLLVVCVVVVHSLVSLVVVVVVVVVVVVVVCVVVDDDPPVVVVVDDPVVVCVVVVVSVVSSCSSVCVVVPD